Protein AF-A0A925U1K1-F1 (afdb_monomer_lite)

Structure (mmCIF, N/CA/C/O backbone):
data_AF-A0A925U1K1-F1
#
_entry.id   AF-A0A925U1K1-F1
#
loop_
_atom_site.group_PDB
_atom_site.id
_atom_site.type_symbol
_atom_site.label_atom_id
_atom_site.label_alt_id
_atom_site.label_comp_id
_atom_site.label_asym_id
_atom_site.label_entity_id
_atom_site.label_seq_id
_atom_site.pdbx_PDB_ins_code
_atom_site.Cartn_x
_atom_site.Cartn_y
_atom_site.Cartn_z
_atom_site.occupancy
_atom_site.B_iso_or_equiv
_atom_site.auth_seq_id
_atom_site.auth_comp_id
_atom_site.auth_asym_id
_atom_site.auth_atom_id
_atom_site.pdbx_PDB_model_num
ATOM 1 N N . MET A 1 1 ? 4.001 -29.573 -36.088 1.00 51.34 1 MET A N 1
ATOM 2 C CA . MET A 1 1 ? 3.936 -28.186 -35.588 1.00 51.34 1 MET A CA 1
ATOM 3 C C . MET A 1 1 ? 4.255 -28.258 -34.114 1.00 51.34 1 MET A C 1
ATOM 5 O O . MET A 1 1 ? 3.575 -28.996 -33.417 1.00 51.34 1 MET A O 1
ATOM 9 N N . TRP A 1 2 ? 5.363 -27.653 -33.695 1.00 52.31 2 TRP A N 1
ATOM 10 C CA . TRP A 1 2 ? 5.703 -27.547 -32.280 1.00 52.31 2 TRP A CA 1
ATOM 11 C C . TRP A 1 2 ? 4.795 -26.457 -31.717 1.00 52.31 2 TRP A C 1
ATOM 13 O O . TRP A 1 2 ? 4.827 -25.330 -32.202 1.00 52.31 2 TRP A O 1
ATOM 23 N N . ASP A 1 3 ? 3.896 -26.847 -30.822 1.00 57.75 3 ASP A N 1
ATOM 24 C CA . ASP A 1 3 ? 3.045 -25.920 -30.089 1.00 57.75 3 ASP A CA 1
ATOM 25 C C . ASP A 1 3 ? 3.944 -25.294 -29.019 1.00 57.75 3 ASP A C 1
ATOM 27 O O . ASP A 1 3 ? 4.198 -25.902 -27.976 1.00 57.75 3 ASP A O 1
ATOM 31 N N . ASP A 1 4 ? 4.542 -24.146 -29.349 1.00 58.09 4 ASP A N 1
ATOM 32 C CA . ASP A 1 4 ? 5.288 -23.315 -28.406 1.00 58.09 4 ASP A CA 1
ATOM 33 C C . ASP A 1 4 ? 4.292 -22.825 -27.352 1.00 58.09 4 ASP A C 1
ATOM 35 O O . ASP A 1 4 ? 3.676 -21.765 -27.464 1.00 58.09 4 ASP A O 1
ATOM 39 N N . GLY A 1 5 ? 4.090 -23.655 -26.330 1.00 54.06 5 GLY A N 1
ATOM 40 C CA . GLY A 1 5 ? 3.346 -23.299 -25.141 1.00 54.06 5 GLY A CA 1
ATOM 41 C C . GLY A 1 5 ? 4.069 -22.149 -24.464 1.00 54.06 5 GLY A C 1
ATOM 42 O O . GLY A 1 5 ? 5.025 -22.376 -23.722 1.00 54.06 5 GLY A O 1
ATOM 43 N N . GLU A 1 6 ? 3.628 -20.920 -24.742 1.00 61.81 6 GLU A N 1
ATOM 44 C CA . GLU A 1 6 ? 4.125 -19.717 -24.089 1.00 61.81 6 GLU A CA 1
ATOM 45 C C . GLU A 1 6 ? 4.067 -19.937 -22.578 1.00 61.81 6 GLU A C 1
ATOM 47 O O . GLU A 1 6 ? 2.995 -19.990 -21.963 1.00 61.81 6 GLU A O 1
ATOM 52 N N . ALA A 1 7 ? 5.240 -20.137 -21.978 1.00 59.88 7 ALA A N 1
ATOM 53 C CA . ALA A 1 7 ? 5.364 -20.317 -20.550 1.00 59.88 7 ALA A CA 1
ATOM 54 C C . ALA A 1 7 ? 4.818 -19.049 -19.894 1.00 59.88 7 ALA A C 1
ATOM 56 O O . ALA A 1 7 ? 5.469 -18.003 -19.914 1.00 59.88 7 ALA A O 1
ATOM 57 N N . LYS A 1 8 ? 3.599 -19.126 -19.342 1.00 60.38 8 LYS A N 1
ATOM 58 C CA . LYS A 1 8 ? 2.996 -18.031 -18.580 1.00 60.38 8 LYS A CA 1
ATOM 59 C C . LYS A 1 8 ? 3.975 -17.669 -17.477 1.00 60.38 8 LYS A C 1
ATOM 61 O O . LYS A 1 8 ? 4.123 -18.417 -16.511 1.00 60.38 8 LYS A O 1
ATOM 66 N N . LYS A 1 9 ? 4.671 -16.546 -17.659 1.00 61.91 9 LYS A N 1
ATOM 67 C CA . LYS A 1 9 ? 5.635 -16.004 -16.707 1.00 61.91 9 LYS A CA 1
ATOM 68 C C . LYS A 1 9 ? 4.898 -15.895 -15.374 1.00 61.91 9 LYS A C 1
ATOM 70 O O . LYS A 1 9 ? 3.977 -15.092 -15.241 1.00 61.91 9 LYS A O 1
ATOM 75 N N . LEU A 1 10 ? 5.224 -16.780 -14.432 1.00 58.56 10 LEU A N 1
ATOM 76 C CA . LEU A 1 10 ? 4.608 -16.771 -13.112 1.00 58.56 10 LEU A CA 1
ATOM 77 C C . LEU A 1 10 ? 4.990 -15.438 -12.473 1.00 58.56 10 LEU A C 1
ATOM 79 O O . LEU A 1 10 ? 6.157 -15.220 -12.144 1.00 58.56 10 LEU A O 1
ATOM 83 N N . LEU A 1 11 ? 4.024 -14.522 -12.380 1.00 63.66 11 LEU A N 1
ATOM 84 C CA . LEU A 1 11 ? 4.232 -13.234 -11.736 1.00 63.66 11 LEU A CA 1
ATOM 85 C C . LEU A 1 11 ? 4.640 -13.517 -10.292 1.00 63.66 11 LEU A C 1
ATOM 87 O O . LEU A 1 11 ? 3.903 -14.155 -9.538 1.00 63.66 11 LEU A O 1
ATOM 91 N N . GLN A 1 12 ? 5.855 -13.104 -9.939 1.00 72.00 12 GLN A N 1
ATOM 92 C CA . GLN A 1 12 ? 6.362 -13.284 -8.588 1.00 72.00 12 GLN A CA 1
ATOM 93 C C . GLN A 1 12 ? 5.425 -12.580 -7.594 1.00 72.00 12 GLN A C 1
ATOM 95 O O . GLN A 1 12 ? 4.908 -11.501 -7.907 1.00 72.00 12 GLN A O 1
ATOM 100 N N . PRO A 1 13 ? 5.203 -13.154 -6.398 1.00 79.69 13 PRO A N 1
ATOM 101 C CA . PRO A 1 13 ? 4.388 -12.517 -5.375 1.00 79.69 13 PRO A CA 1
ATOM 102 C C . PRO A 1 13 ? 4.874 -11.093 -5.079 1.00 79.69 13 PRO A C 1
ATOM 104 O O . PRO A 1 13 ? 6.073 -10.841 -4.946 1.00 79.69 13 PRO A O 1
ATOM 107 N N . ILE A 1 14 ? 3.938 -10.152 -4.953 1.00 86.75 14 ILE A N 1
ATOM 108 C CA . ILE A 1 14 ? 4.256 -8.761 -4.620 1.00 86.75 14 ILE A CA 1
ATOM 109 C C . ILE A 1 14 ? 4.747 -8.693 -3.171 1.00 86.75 14 ILE A C 1
ATOM 111 O O . ILE A 1 14 ? 3.982 -8.906 -2.234 1.00 86.75 14 ILE A O 1
ATOM 115 N N . GLN A 1 15 ? 6.020 -8.347 -2.987 1.00 89.31 15 GLN A N 1
ATOM 116 C CA . GLN A 1 15 ? 6.628 -8.110 -1.676 1.00 89.31 15 GLN A CA 1
ATOM 117 C C . GLN A 1 15 ? 6.770 -6.608 -1.384 1.00 89.31 15 GLN A C 1
ATOM 119 O O . GLN A 1 15 ? 7.356 -5.865 -2.171 1.00 89.31 15 GLN A O 1
ATOM 124 N N . ILE A 1 16 ? 6.281 -6.133 -0.238 1.00 89.94 16 ILE A N 1
ATOM 125 C CA . ILE A 1 16 ? 6.479 -4.733 0.177 1.00 89.94 16 ILE A CA 1
ATOM 126 C C . ILE A 1 16 ? 7.977 -4.440 0.354 1.00 89.94 16 ILE A C 1
ATOM 128 O O . ILE A 1 16 ? 8.691 -5.226 0.970 1.00 89.94 16 ILE A O 1
ATOM 132 N N . GLY A 1 17 ? 8.449 -3.328 -0.220 1.00 89.88 17 GLY A N 1
ATOM 133 C CA . GLY A 1 17 ? 9.876 -2.981 -0.245 1.00 89.88 17 GLY A CA 1
ATOM 134 C C . GLY A 1 17 ? 10.730 -3.872 -1.157 1.00 89.88 17 GLY A C 1
ATOM 135 O O . GLY A 1 17 ? 11.952 -3.822 -1.076 1.00 89.88 17 GLY A O 1
ATOM 136 N N . GLY A 1 18 ? 10.106 -4.705 -1.997 1.00 89.81 18 GLY A N 1
ATOM 137 C CA . GLY A 1 18 ? 10.806 -5.492 -3.009 1.00 89.81 18 GLY A CA 1
ATOM 138 C C . GLY A 1 18 ? 11.399 -4.623 -4.118 1.00 89.81 18 GLY A C 1
ATOM 139 O O . GLY A 1 18 ? 10.986 -3.483 -4.325 1.00 89.81 18 GLY A O 1
ATOM 140 N N . GLU A 1 19 ? 12.357 -5.186 -4.845 1.00 92.06 19 GLU A N 1
ATOM 141 C CA . GLU A 1 19 ? 13.062 -4.483 -5.913 1.00 92.06 19 GLU A CA 1
ATOM 142 C C . GLU A 1 19 ? 12.130 -4.104 -7.079 1.00 92.06 19 GLU A C 1
ATOM 144 O O . GLU A 1 19 ? 11.277 -4.896 -7.493 1.00 92.06 19 GLU A O 1
ATOM 149 N N . LEU A 1 20 ? 12.303 -2.884 -7.597 1.00 93.56 20 LEU A N 1
ATOM 150 C CA . LEU A 1 20 ? 11.478 -2.312 -8.666 1.00 93.56 20 LEU A CA 1
ATOM 151 C C . LEU A 1 20 ? 12.248 -2.082 -9.971 1.00 93.56 20 LEU A C 1
ATOM 153 O O . LEU A 1 20 ? 11.628 -2.017 -11.025 1.00 93.56 20 LEU A O 1
ATOM 157 N N . GLU A 1 21 ? 13.579 -1.982 -9.921 1.00 94.06 21 GLU A N 1
ATOM 158 C CA . GLU A 1 21 ? 14.409 -1.596 -11.074 1.00 94.06 21 GLU A CA 1
ATOM 159 C C . GLU A 1 21 ? 14.366 -2.612 -12.223 1.00 94.06 21 GLU A C 1
ATOM 161 O O . GLU A 1 21 ? 14.543 -2.246 -13.381 1.00 94.06 21 GLU A O 1
ATOM 166 N N . ARG A 1 22 ? 14.097 -3.890 -11.921 1.00 90.88 22 ARG A N 1
ATOM 167 C CA . ARG A 1 22 ? 13.959 -4.958 -12.923 1.00 90.88 22 ARG A CA 1
ATOM 168 C C . ARG A 1 22 ? 12.547 -5.102 -13.503 1.00 90.88 22 ARG A C 1
ATOM 170 O O . ARG A 1 22 ? 12.339 -5.984 -14.335 1.00 90.88 22 ARG A O 1
ATOM 177 N N . LEU A 1 23 ? 11.578 -4.301 -13.056 1.00 90.81 23 LEU A N 1
ATOM 178 C CA . LEU A 1 23 ? 10.189 -4.389 -13.509 1.00 90.81 23 LEU A CA 1
ATOM 179 C C . LEU A 1 23 ? 9.934 -3.443 -14.683 1.00 90.81 23 LEU A C 1
ATOM 181 O O . LEU A 1 23 ? 10.364 -2.291 -14.687 1.00 90.81 23 LEU A O 1
ATOM 185 N N . SER A 1 24 ? 9.185 -3.921 -15.671 1.00 93.88 24 SER A N 1
ATOM 186 C CA . SER A 1 24 ? 8.635 -3.072 -16.727 1.00 93.88 24 SER A CA 1
ATOM 187 C C . SER A 1 24 ? 7.536 -2.145 -16.193 1.00 93.88 24 SER A C 1
ATOM 189 O O . SER A 1 24 ? 6.943 -2.394 -15.143 1.00 93.88 24 SER A O 1
ATOM 191 N N . ILE A 1 25 ? 7.206 -1.093 -16.952 1.00 95.38 25 ILE A N 1
ATOM 192 C CA . ILE A 1 25 ? 6.121 -0.156 -16.603 1.00 95.38 25 ILE A CA 1
ATOM 193 C C . ILE A 1 25 ? 4.795 -0.903 -16.403 1.00 95.38 25 ILE A C 1
ATOM 195 O O . ILE A 1 25 ? 4.130 -0.693 -15.395 1.00 95.38 25 ILE A O 1
ATOM 199 N N . ALA A 1 26 ? 4.452 -1.835 -17.296 1.00 94.12 26 ALA A N 1
ATOM 200 C CA . ALA A 1 26 ? 3.224 -2.622 -17.183 1.00 94.12 26 ALA A CA 1
ATOM 201 C C . ALA A 1 26 ? 3.201 -3.501 -15.915 1.00 94.12 26 ALA A C 1
ATOM 203 O O . ALA A 1 26 ? 2.172 -3.612 -15.249 1.00 94.12 26 ALA A O 1
ATOM 204 N N . GLU A 1 27 ? 4.340 -4.097 -15.538 1.00 92.50 27 GLU A N 1
ATOM 205 C CA . GLU A 1 27 ? 4.462 -4.861 -14.287 1.00 92.50 27 GLU A CA 1
ATOM 206 C C . GLU A 1 27 ? 4.311 -3.949 -13.053 1.00 92.50 27 GLU A C 1
ATOM 208 O O . GLU A 1 27 ? 3.705 -4.353 -12.058 1.00 92.50 27 GLU A O 1
ATOM 213 N N . LEU A 1 28 ? 4.813 -2.710 -13.111 1.00 94.12 28 LEU A N 1
ATOM 214 C CA . LEU A 1 28 ? 4.638 -1.712 -12.050 1.00 94.12 28 LEU A CA 1
ATOM 215 C C . LEU A 1 28 ? 3.180 -1.242 -11.933 1.00 94.12 28 LEU A C 1
ATOM 217 O O . LEU A 1 28 ? 2.666 -1.135 -10.820 1.00 94.12 28 LEU A O 1
ATOM 221 N N . GLU A 1 29 ? 2.494 -1.007 -13.051 1.00 95.50 29 GLU A N 1
ATOM 222 C CA . GLU A 1 29 ? 1.079 -0.616 -13.079 1.00 95.50 29 GLU A CA 1
ATOM 223 C C . GLU A 1 29 ? 0.172 -1.711 -12.506 1.00 95.50 29 GLU A C 1
ATOM 225 O O . GLU A 1 29 ? -0.665 -1.438 -11.639 1.00 95.50 29 GLU A O 1
ATOM 230 N N . GLU A 1 30 ? 0.373 -2.966 -12.917 1.00 93.75 30 GLU A N 1
ATOM 231 C CA . GLU A 1 30 ? -0.384 -4.099 -12.374 1.00 93.75 30 GLU A CA 1
ATOM 232 C C . GLU A 1 30 ? -0.108 -4.272 -10.873 1.00 93.75 30 GLU A C 1
ATOM 234 O O . GLU A 1 30 ? -1.026 -4.486 -10.076 1.00 93.75 30 GLU A O 1
ATOM 239 N N . ARG A 1 31 ? 1.146 -4.079 -10.446 1.00 94.31 31 ARG A N 1
ATOM 240 C CA . ARG A 1 31 ? 1.510 -4.091 -9.026 1.00 94.31 31 ARG A CA 1
ATOM 241 C C . ARG A 1 31 ? 0.781 -3.006 -8.233 1.00 94.31 31 ARG A C 1
ATOM 243 O O . ARG A 1 31 ? 0.259 -3.302 -7.158 1.00 94.31 31 ARG A O 1
ATOM 250 N N . VAL A 1 32 ? 0.712 -1.775 -8.745 1.00 95.75 32 VAL A N 1
ATOM 251 C CA . VAL A 1 32 ? -0.037 -0.672 -8.113 1.00 95.75 32 VAL A CA 1
ATOM 252 C C . VAL A 1 32 ? -1.515 -1.029 -7.988 1.00 95.75 32 VAL A C 1
ATOM 254 O O . VAL A 1 32 ? -2.095 -0.883 -6.911 1.00 95.75 32 VAL A O 1
ATOM 257 N N . LYS A 1 33 ? -2.120 -1.552 -9.055 1.00 96.12 33 LYS A N 1
ATOM 258 C CA . LYS A 1 33 ? -3.529 -1.955 -9.071 1.00 96.12 33 LYS A CA 1
ATOM 259 C C . LYS A 1 33 ? -3.840 -3.006 -8.003 1.00 96.12 33 LYS A C 1
ATOM 261 O O . LYS A 1 33 ? -4.809 -2.849 -7.258 1.00 96.12 33 LYS A O 1
ATOM 266 N N . ILE A 1 34 ? -3.007 -4.042 -7.887 1.00 94.62 34 ILE A N 1
ATOM 267 C CA . ILE A 1 34 ? -3.175 -5.094 -6.875 1.00 94.62 34 ILE A CA 1
ATOM 268 C C . ILE A 1 34 ? -3.047 -4.515 -5.460 1.00 94.62 34 ILE A C 1
ATOM 270 O O . ILE A 1 34 ? -3.876 -4.802 -4.595 1.00 94.62 34 ILE A O 1
ATOM 274 N N . LEU A 1 35 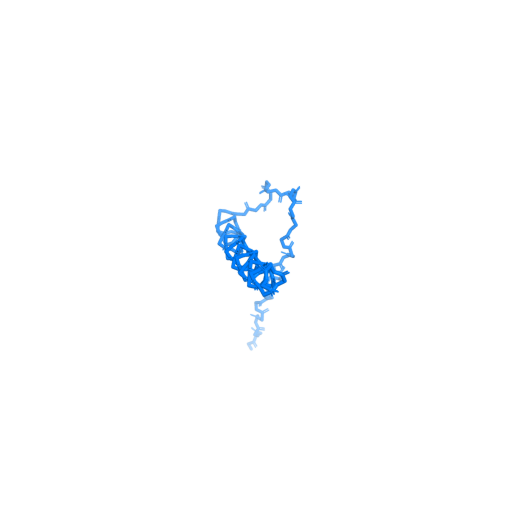? -2.048 -3.662 -5.219 1.00 95.00 35 LEU A N 1
ATOM 275 C CA . LEU A 1 35 ? -1.839 -3.046 -3.908 1.00 95.00 35 LEU A CA 1
ATOM 276 C C . LEU A 1 35 ? -2.998 -2.123 -3.503 1.00 95.00 35 LEU A C 1
ATOM 278 O O . LEU A 1 35 ? -3.418 -2.149 -2.349 1.00 95.00 35 LEU A O 1
ATOM 282 N N . LEU A 1 36 ? -3.563 -1.351 -4.433 1.00 96.88 36 LEU A N 1
ATOM 283 C CA . LEU A 1 36 ? -4.732 -0.502 -4.169 1.00 96.88 36 LEU A CA 1
ATOM 284 C C . LEU A 1 36 ? -5.990 -1.318 -3.841 1.00 96.88 36 LEU A C 1
ATOM 286 O O . LEU A 1 36 ? -6.754 -0.947 -2.941 1.00 96.88 36 LEU A O 1
ATOM 290 N N . ALA A 1 37 ? -6.197 -2.441 -4.533 1.00 96.31 37 ALA A N 1
ATOM 291 C CA . ALA A 1 37 ? -7.277 -3.368 -4.213 1.00 96.31 37 ALA A CA 1
ATOM 292 C C . ALA A 1 37 ? -7.115 -3.935 -2.793 1.00 96.31 37 ALA A C 1
ATOM 294 O O . ALA A 1 37 ? -8.080 -3.986 -2.026 1.00 96.31 37 ALA A O 1
ATOM 295 N N . GLU A 1 38 ? -5.885 -4.285 -2.409 1.00 96.19 38 GLU A N 1
ATOM 296 C CA . GLU A 1 38 ? -5.594 -4.791 -1.069 1.00 96.19 38 GLU A CA 1
ATOM 297 C C . GLU A 1 38 ? -5.777 -3.718 0.014 1.00 96.19 38 GLU A C 1
ATOM 299 O O . GLU A 1 38 ? -6.405 -3.987 1.039 1.00 96.19 38 GLU A O 1
ATOM 304 N N . ILE A 1 39 ? -5.334 -2.479 -0.229 1.00 96.56 39 ILE A N 1
ATOM 305 C CA . ILE A 1 39 ? -5.588 -1.341 0.671 1.00 96.56 39 ILE A CA 1
ATOM 306 C C . ILE A 1 39 ? -7.092 -1.173 0.901 1.00 96.56 39 ILE A C 1
ATOM 308 O O . ILE A 1 39 ? -7.535 -1.079 2.047 1.00 96.56 39 ILE A O 1
ATOM 312 N N . SER A 1 40 ? -7.883 -1.202 -0.172 1.00 97.62 40 SER A N 1
ATOM 313 C CA . SER A 1 40 ? -9.341 -1.066 -0.093 1.00 97.62 40 SER A CA 1
ATOM 314 C C . SER A 1 40 ? -9.966 -2.189 0.741 1.00 97.62 40 SER A C 1
ATOM 316 O O . SER A 1 40 ? -10.797 -1.935 1.616 1.00 97.62 40 SER A O 1
ATOM 318 N N . ARG A 1 41 ? -9.526 -3.438 0.535 1.00 96.62 41 ARG A N 1
ATOM 319 C CA . ARG A 1 41 ? -9.980 -4.603 1.311 1.00 96.62 41 ARG A CA 1
ATOM 320 C C . ARG A 1 41 ? -9.670 -4.453 2.802 1.00 96.62 41 ARG A C 1
ATOM 322 O O . ARG A 1 41 ? -10.532 -4.719 3.645 1.00 96.62 41 ARG A O 1
ATOM 329 N N . VAL A 1 42 ? -8.454 -4.026 3.140 1.00 97.00 42 VAL A N 1
ATOM 330 C CA . VAL A 1 42 ? -8.024 -3.819 4.531 1.00 97.00 42 VAL A CA 1
ATOM 331 C C . VAL A 1 42 ? -8.827 -2.694 5.184 1.00 97.00 42 VAL A C 1
ATOM 333 O O . VAL A 1 42 ? -9.332 -2.876 6.293 1.00 97.00 42 VAL A O 1
ATOM 336 N N . GLN A 1 43 ? -9.028 -1.572 4.491 1.00 97.44 43 GLN A N 1
ATOM 337 C CA . GLN A 1 43 ? -9.850 -0.462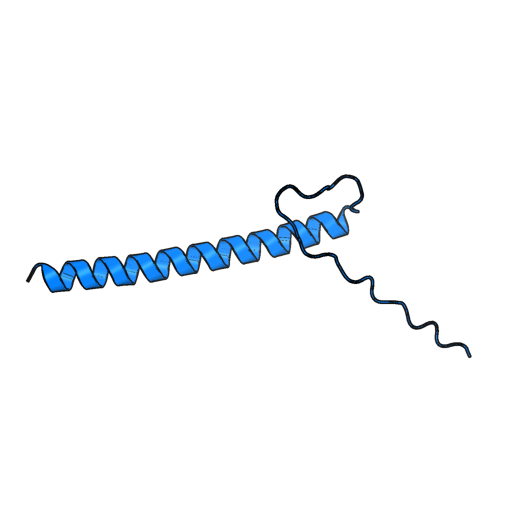 4.980 1.00 97.44 43 GLN A CA 1
ATOM 338 C C . GLN A 1 43 ? -11.291 -0.900 5.265 1.00 97.44 43 GLN A C 1
ATOM 340 O O . GLN A 1 43 ? -11.802 -0.647 6.355 1.00 97.44 43 GLN A O 1
ATOM 345 N N . GLN A 1 44 ? -11.921 -1.650 4.356 1.00 96.38 44 GLN A N 1
ATOM 346 C CA . GLN A 1 44 ? -13.262 -2.203 4.582 1.00 96.38 44 GLN A CA 1
ATOM 347 C C . GLN A 1 44 ? -13.318 -3.099 5.827 1.00 96.38 44 GLN A C 1
ATOM 349 O O . GLN A 1 44 ? -14.273 -3.033 6.605 1.00 96.38 44 GLN A O 1
ATOM 354 N N . LYS A 1 45 ? -12.288 -3.923 6.058 1.00 96.62 45 LYS A N 1
ATOM 355 C CA . LYS A 1 45 ? -12.199 -4.764 7.261 1.00 96.62 45 LYS A CA 1
ATOM 356 C C . LYS A 1 45 ? -12.027 -3.949 8.539 1.00 96.62 45 LYS A C 1
ATOM 358 O O . LYS A 1 45 ? -12.617 -4.316 9.556 1.00 96.62 45 LYS A O 1
ATOM 363 N N . ILE A 1 46 ? -11.269 -2.854 8.496 1.00 94.88 46 ILE A N 1
ATOM 364 C CA . ILE A 1 46 ? -11.151 -1.914 9.617 1.00 94.88 46 ILE A CA 1
ATOM 365 C C . ILE A 1 46 ? -12.523 -1.316 9.938 1.00 94.88 46 ILE A C 1
ATOM 367 O O . ILE A 1 46 ? -12.960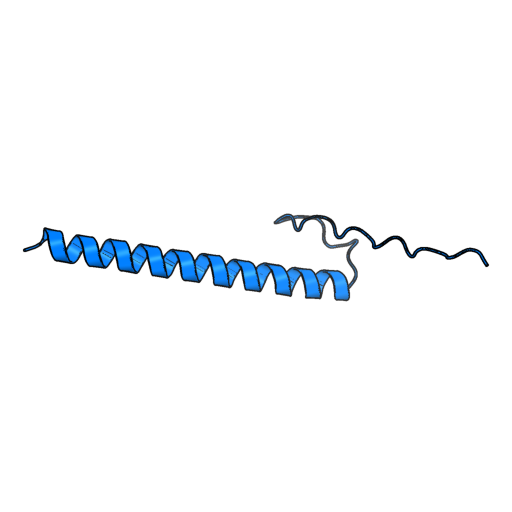 -1.406 11.085 1.00 94.88 46 ILE A O 1
ATOM 371 N N . THR A 1 47 ? -13.241 -0.800 8.938 1.00 93.00 47 THR A N 1
ATOM 372 C CA . THR A 1 47 ? -14.580 -0.219 9.127 1.00 93.00 47 THR A CA 1
ATOM 373 C C . THR A 1 47 ? -15.568 -1.232 9.708 1.00 93.00 47 THR A C 1
ATOM 375 O O . THR A 1 47 ? -16.280 -0.917 10.660 1.00 93.00 47 THR A O 1
ATOM 378 N N . GLN A 1 48 ? -15.575 -2.473 9.205 1.00 91.19 48 GLN A N 1
ATOM 379 C CA . GLN A 1 48 ? -16.407 -3.553 9.756 1.00 91.19 48 GLN A CA 1
ATOM 380 C C . GLN A 1 48 ? -16.107 -3.795 11.243 1.00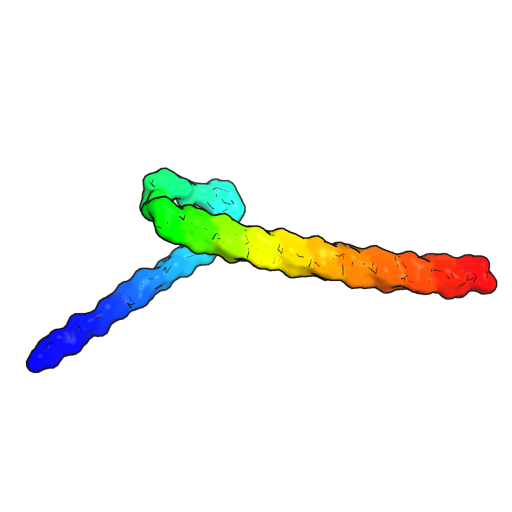 91.19 48 GLN A C 1
ATOM 382 O O . GLN A 1 48 ? -17.026 -3.876 12.055 1.00 91.19 48 GLN A O 1
ATOM 387 N N . LYS A 1 49 ? -14.824 -3.867 11.619 1.00 90.69 49 LYS A N 1
ATOM 388 C CA . LYS A 1 49 ? -14.414 -4.071 13.017 1.00 90.69 49 LYS A CA 1
ATOM 389 C C . LYS A 1 49 ? -14.787 -2.895 13.916 1.00 90.69 49 LYS A C 1
ATOM 391 O O . LYS A 1 49 ? -15.232 -3.119 15.039 1.00 90.69 49 LYS A O 1
ATOM 396 N N . GLN A 1 50 ? -14.629 -1.665 13.433 1.00 89.56 50 GLN A N 1
ATOM 397 C CA . GLN A 1 50 ? -15.028 -0.465 14.168 1.00 89.56 50 GLN A CA 1
ATOM 398 C C . GLN A 1 50 ? -16.537 -0.451 14.423 1.00 89.56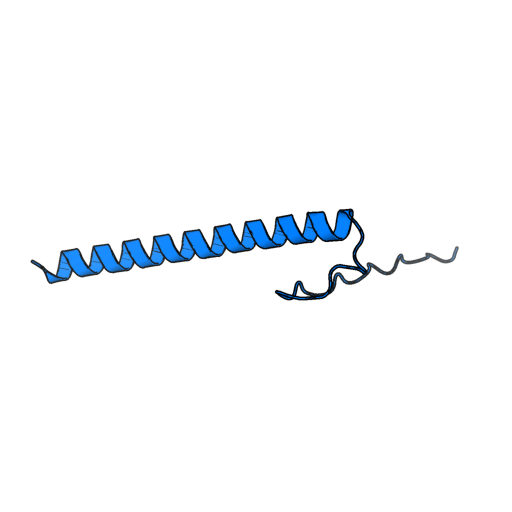 50 GLN A C 1
ATOM 400 O O . GLN A 1 50 ? -16.951 -0.249 15.560 1.00 89.56 50 GLN A O 1
ATOM 405 N N . ALA A 1 51 ? -17.353 -0.761 13.411 1.00 83.12 51 ALA A N 1
ATOM 406 C CA . ALA A 1 51 ? -18.803 -0.852 13.563 1.00 83.12 51 ALA A CA 1
ATOM 407 C C . ALA A 1 51 ? -19.212 -1.912 14.602 1.00 83.12 51 ALA A C 1
ATOM 409 O O . ALA A 1 51 ? -20.056 -1.643 15.457 1.00 83.12 51 ALA A O 1
ATOM 410 N N . SER A 1 52 ? -18.571 -3.0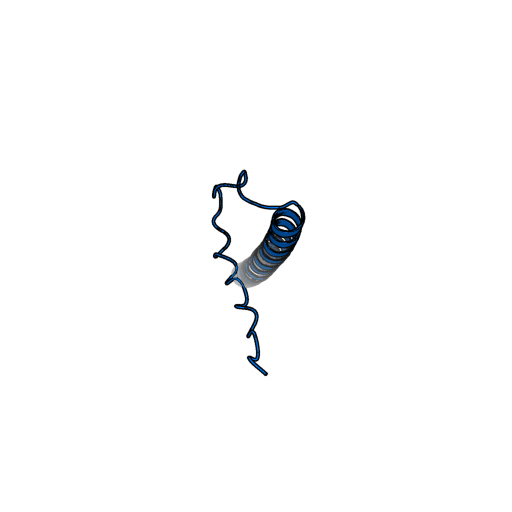87 14.592 1.00 79.94 52 SER A N 1
ATOM 411 C CA . SER A 1 52 ? -18.784 -4.113 15.621 1.00 79.94 52 SER A CA 1
ATOM 412 C C . SER A 1 52 ? -18.400 -3.631 17.027 1.00 79.94 52 SER A C 1
ATOM 414 O O . SER A 1 52 ? -19.145 -3.865 17.977 1.00 79.94 52 SER A O 1
ATOM 416 N N . ALA A 1 53 ? -17.269 -2.934 17.176 1.00 74.25 53 ALA A N 1
ATOM 417 C CA . ALA A 1 53 ? -16.800 -2.427 18.467 1.00 74.25 53 ALA A CA 1
ATOM 418 C C . ALA A 1 53 ? -17.680 -1.290 19.022 1.00 74.25 53 ALA A C 1
ATOM 420 O O . ALA A 1 53 ? -17.981 -1.262 20.218 1.00 74.25 53 ALA A O 1
ATOM 421 N N . SER A 1 54 ? -18.137 -0.375 18.164 1.00 67.25 54 SER A N 1
ATOM 422 C CA . SER A 1 54 ? -19.085 0.682 18.530 1.00 67.25 54 SER A CA 1
ATOM 423 C C . SER A 1 54 ? -20.458 0.113 18.894 1.00 67.25 54 SER A C 1
ATOM 425 O O . SER A 1 54 ? -21.052 0.553 19.877 1.00 67.25 54 SER A O 1
ATOM 427 N N . GLY A 1 55 ? -20.934 -0.904 18.165 1.00 59.75 55 GLY A N 1
ATOM 428 C CA . GLY A 1 55 ? -22.178 -1.609 18.484 1.00 59.75 55 GLY A CA 1
ATOM 429 C C . GLY A 1 55 ? -22.123 -2.315 19.840 1.00 59.75 55 GLY A C 1
ATOM 430 O O . GLY A 1 55 ? -23.043 -2.173 20.640 1.00 59.75 55 GLY A O 1
ATOM 431 N N . ALA A 1 56 ? -21.015 -2.994 20.152 1.00 60.09 56 ALA A N 1
ATOM 432 C CA . ALA A 1 56 ? -20.806 -3.600 21.467 1.00 60.09 56 ALA A CA 1
ATOM 433 C C . ALA A 1 56 ? -20.753 -2.541 22.582 1.00 60.09 56 ALA A C 1
ATOM 435 O O . ALA A 1 56 ? -21.434 -2.667 23.597 1.00 60.09 56 ALA A O 1
ATOM 436 N N . SER A 1 57 ? -20.012 -1.450 22.374 1.00 59.19 57 SER A N 1
ATOM 437 C CA . SER A 1 57 ? -19.869 -0.381 23.375 1.00 59.19 57 SER A CA 1
ATOM 438 C C . SER A 1 57 ? -21.194 0.319 23.714 1.00 59.19 57 SER A C 1
ATOM 440 O O . SER A 1 57 ? -21.358 0.801 24.833 1.00 59.19 57 SER A O 1
ATOM 442 N N . ALA A 1 58 ? -22.140 0.376 22.771 1.00 58.19 58 ALA A N 1
ATOM 443 C CA . ALA A 1 58 ? -23.476 0.930 22.990 1.00 58.19 58 ALA A CA 1
ATOM 444 C C . ALA A 1 58 ? -24.401 -0.016 23.777 1.00 58.19 58 ALA A C 1
ATOM 446 O O . ALA A 1 58 ? -25.265 0.453 24.514 1.00 58.19 58 ALA A O 1
ATOM 447 N N . VAL A 1 59 ? -24.208 -1.334 23.655 1.00 58.28 59 VAL A N 1
ATOM 448 C CA . VAL A 1 59 ? -24.969 -2.344 24.411 1.00 58.28 59 VAL A CA 1
ATOM 449 C C . VAL A 1 59 ? -24.498 -2.424 25.867 1.00 58.28 59 VAL A C 1
ATOM 451 O O . VAL A 1 59 ? -25.323 -2.577 26.758 1.00 58.28 59 VAL A O 1
ATOM 454 N N . PHE A 1 60 ? -23.198 -2.253 26.131 1.00 58.62 60 PHE A N 1
ATOM 455 C CA . PHE A 1 60 ? -22.633 -2.320 27.489 1.00 58.62 60 PHE A CA 1
ATOM 456 C C . PHE A 1 60 ? -22.834 -1.055 28.350 1.00 58.62 60 PHE A C 1
ATOM 458 O O . PHE A 1 60 ? -22.533 -1.090 29.539 1.00 58.62 60 PHE A O 1
ATOM 465 N N . LYS A 1 61 ? -23.316 0.066 27.790 1.00 55.09 61 LYS A N 1
ATOM 466 C CA . LYS A 1 61 ? -23.592 1.317 28.535 1.00 55.09 61 LYS A CA 1
ATOM 467 C C . LYS A 1 61 ? -25.069 1.500 28.926 1.00 55.09 61 LYS A C 1
ATOM 469 O O . LYS A 1 61 ? -25.454 2.615 29.278 1.00 55.09 61 LYS A O 1
ATOM 474 N N . LYS A 1 62 ? -25.890 0.454 28.821 1.00 49.22 62 LYS A N 1
ATOM 475 C CA . LYS A 1 62 ? -27.315 0.484 29.168 1.00 49.22 62 LYS A CA 1
ATOM 476 C C . LYS A 1 62 ? -27.595 -0.280 30.452 1.00 49.22 62 LYS A C 1
ATOM 478 O O . LYS A 1 62 ? -26.920 -1.309 30.664 1.00 49.22 62 LYS A O 1
#

Radius of gyration: 21.04 Å; chains: 1; bounding box: 42×30×65 Å

Sequence (62 aa):
MWDDGEAKKLLQPIQIGGELERLSIAELEERVKILLAEISRVQQKITQKQASASGASAVFKK

Foldseek 3Di:
DPPPPPPPPPLPDDDVVDDDPPDDPVNVVVSVVVVVVVVVVVVVVVVVVVVVVVVVVVVVVD

Secondary structure (DSSP, 8-state):
----------PPP--TT---TT--HHHHHHHHHHHHHHHHHHHHHHHHHHHHHHHHHHHTT-

pLDDT: mean 81.02, std 16.61, range [49.22, 97.62]